Protein AF-A0AAV8ZL84-F1 (afdb_monomer_lite)

Structure (mmCIF, N/CA/C/O backbone):
data_AF-A0AAV8ZL84-F1
#
_entry.id   AF-A0AAV8ZL84-F1
#
loop_
_atom_site.group_PDB
_atom_site.id
_atom_site.type_symbol
_atom_site.label_atom_id
_atom_site.label_alt_id
_atom_site.label_comp_id
_atom_site.label_asym_id
_atom_site.label_entity_id
_atom_site.label_seq_id
_atom_site.pdbx_PDB_ins_code
_atom_site.Cartn_x
_atom_site.Cartn_y
_atom_site.Cartn_z
_atom_site.occupancy
_atom_site.B_iso_or_equiv
_atom_site.auth_seq_id
_atom_site.auth_comp_id
_atom_site.auth_asym_id
_atom_site.auth_atom_id
_atom_site.pdbx_PDB_model_num
ATOM 1 N N . MET A 1 1 ? 42.888 31.321 -21.080 1.00 44.66 1 MET A N 1
ATOM 2 C CA . MET A 1 1 ? 42.228 30.618 -19.960 1.00 44.66 1 MET A CA 1
ATOM 3 C C . MET A 1 1 ? 41.064 31.478 -19.479 1.00 44.66 1 MET A C 1
ATOM 5 O O . MET A 1 1 ? 41.302 32.356 -18.659 1.00 44.66 1 MET A O 1
ATOM 9 N N . PRO A 1 2 ? 39.849 31.347 -20.037 1.00 38.25 2 PRO A N 1
ATOM 10 C CA . PRO A 1 2 ? 38.706 32.089 -19.526 1.00 38.25 2 PRO A CA 1
ATOM 11 C C . PRO A 1 2 ? 38.056 31.339 -18.355 1.00 38.25 2 PRO A C 1
ATOM 13 O O . PRO A 1 2 ? 37.844 30.129 -18.404 1.00 38.25 2 PRO A O 1
ATOM 16 N N . LEU A 1 3 ? 37.806 32.104 -17.295 1.00 42.75 3 LEU A N 1
ATOM 17 C CA . LEU A 1 3 ? 37.164 31.726 -16.043 1.00 42.75 3 LEU A CA 1
ATOM 18 C C . LEU A 1 3 ? 35.716 31.274 -16.275 1.00 42.75 3 LEU A C 1
ATOM 20 O O . LEU A 1 3 ? 34.962 31.910 -17.010 1.00 42.75 3 LEU A O 1
ATOM 24 N N . ASN A 1 4 ? 35.354 30.164 -15.632 1.00 45.03 4 ASN A N 1
ATOM 25 C CA . ASN A 1 4 ? 34.047 29.528 -15.714 1.00 45.03 4 ASN A CA 1
ATOM 26 C C . ASN A 1 4 ? 33.044 30.286 -14.832 1.00 45.03 4 ASN A C 1
ATOM 28 O O . ASN A 1 4 ? 33.103 30.224 -13.605 1.00 45.03 4 ASN A O 1
ATOM 32 N N . VAL A 1 5 ? 32.143 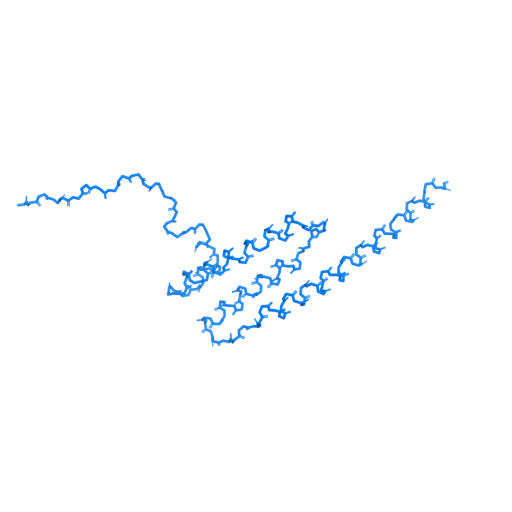31.013 -15.484 1.00 51.38 5 VAL A N 1
ATOM 33 C CA . VAL A 1 5 ? 30.956 31.634 -14.897 1.00 51.38 5 VAL A CA 1
ATOM 34 C C . VAL A 1 5 ? 29.999 30.517 -14.492 1.00 51.38 5 VAL A C 1
ATOM 36 O O . VAL A 1 5 ? 29.663 29.710 -15.349 1.00 51.38 5 VAL A O 1
ATOM 39 N N . ASN A 1 6 ? 29.592 30.452 -13.223 1.00 45.00 6 ASN A N 1
ATOM 40 C CA . ASN A 1 6 ? 28.284 29.955 -12.763 1.00 45.00 6 ASN A CA 1
ATOM 41 C C . ASN A 1 6 ? 28.183 30.163 -11.241 1.00 45.00 6 ASN A C 1
ATOM 43 O O . ASN A 1 6 ? 28.303 29.234 -10.440 1.00 45.00 6 ASN A O 1
ATOM 47 N N . GLU A 1 7 ? 27.958 31.418 -10.851 1.00 55.16 7 GLU A N 1
ATOM 48 C CA . GLU A 1 7 ? 27.145 31.715 -9.671 1.00 55.16 7 GLU A CA 1
ATOM 49 C C . GLU A 1 7 ? 25.716 31.180 -9.896 1.00 55.16 7 GLU A C 1
ATOM 51 O O . GLU A 1 7 ? 25.306 30.957 -11.031 1.00 55.16 7 GLU A O 1
ATOM 56 N N . HIS A 1 8 ? 24.954 31.023 -8.811 1.00 48.88 8 HIS A N 1
ATOM 57 C CA . HIS A 1 8 ? 23.570 30.521 -8.735 1.00 48.88 8 HIS A CA 1
ATOM 58 C C . HIS A 1 8 ? 23.392 29.009 -8.519 1.00 48.88 8 HIS A C 1
ATOM 60 O O . HIS A 1 8 ? 22.822 28.286 -9.330 1.00 48.88 8 HIS A O 1
ATOM 66 N N . ASN A 1 9 ? 23.725 28.556 -7.309 1.00 44.78 9 ASN A N 1
ATOM 67 C CA . ASN A 1 9 ? 22.726 27.833 -6.516 1.00 44.78 9 ASN A CA 1
ATOM 68 C C . ASN A 1 9 ? 22.989 28.034 -5.021 1.00 44.78 9 ASN A C 1
ATOM 70 O O . ASN A 1 9 ? 23.693 27.269 -4.364 1.00 44.78 9 ASN A O 1
ATOM 74 N N . LEU A 1 10 ? 22.417 29.124 -4.509 1.00 43.41 10 LEU A N 1
ATOM 75 C CA . LEU A 1 10 ? 22.233 29.363 -3.088 1.00 43.41 10 LEU A CA 1
ATOM 76 C C . LEU A 1 10 ? 21.391 28.232 -2.469 1.00 43.41 10 LEU A C 1
ATOM 78 O O . LEU A 1 10 ? 20.343 27.875 -2.996 1.00 43.41 10 LEU A O 1
ATOM 82 N N . PHE A 1 11 ? 21.832 27.744 -1.308 1.00 42.62 11 PHE A N 1
ATOM 83 C CA . PHE A 1 11 ? 20.981 27.251 -0.219 1.00 42.62 11 PHE A CA 1
ATOM 84 C C . PHE A 1 11 ? 19.824 26.300 -0.591 1.00 42.62 11 PHE A C 1
ATOM 86 O O . PHE A 1 11 ? 18.655 26.638 -0.433 1.00 42.62 11 PHE A O 1
ATOM 93 N N . LEU A 1 12 ? 20.132 25.049 -0.935 1.00 43.25 12 LEU A N 1
ATOM 94 C CA . LEU A 1 12 ? 19.223 23.927 -0.672 1.00 43.25 12 LEU A CA 1
ATOM 95 C C . LEU A 1 12 ? 20.020 22.823 0.019 1.00 43.25 12 LEU A C 1
ATOM 97 O O . LEU A 1 12 ? 20.756 22.076 -0.621 1.00 43.25 12 LEU A O 1
ATOM 101 N N . GLY A 1 13 ? 19.903 22.756 1.347 1.00 46.12 13 GLY A N 1
ATOM 102 C CA . GLY A 1 13 ? 20.447 21.658 2.139 1.00 46.12 13 GLY A CA 1
ATOM 103 C C . GLY A 1 13 ? 19.987 20.305 1.594 1.00 46.12 13 GLY A C 1
ATOM 104 O O . GLY A 1 13 ? 18.919 20.208 0.987 1.00 46.12 13 GLY A O 1
ATOM 105 N N . ASN A 1 14 ? 20.808 19.280 1.828 1.00 48.12 14 ASN A N 1
ATOM 106 C CA . ASN A 1 14 ? 20.662 17.888 1.388 1.00 48.12 14 ASN A CA 1
ATOM 107 C C . ASN A 1 14 ? 19.397 17.186 1.930 1.00 48.12 14 ASN A C 1
ATOM 109 O O . ASN A 1 14 ? 19.465 16.098 2.500 1.00 48.12 14 ASN A O 1
ATOM 113 N N . THR A 1 15 ? 18.214 17.757 1.722 1.00 49.62 15 THR A N 1
ATOM 114 C CA . THR A 1 15 ? 17.022 16.939 1.550 1.00 49.62 15 THR A CA 1
ATOM 115 C C . THR A 1 15 ? 17.273 16.136 0.277 1.00 49.62 15 THR A C 1
ATOM 117 O O . THR A 1 15 ? 17.637 16.712 -0.754 1.00 49.62 15 THR A O 1
ATOM 120 N N . PRO A 1 16 ? 17.234 14.798 0.341 1.00 58.44 16 PRO A N 1
ATOM 121 C CA . PRO A 1 16 ? 17.638 13.995 -0.794 1.00 58.44 16 PRO A CA 1
ATOM 122 C C . PRO A 1 16 ? 16.761 14.385 -1.987 1.00 58.44 16 PRO A C 1
ATOM 124 O O . PRO A 1 16 ? 15.535 14.438 -1.872 1.00 58.44 16 PRO A O 1
ATOM 127 N N . LYS A 1 17 ? 17.401 14.665 -3.135 1.00 59.72 17 LYS A N 1
ATOM 128 C CA . LYS A 1 17 ? 16.762 15.074 -4.408 1.00 59.72 17 LYS A CA 1
ATOM 129 C C . LYS A 1 17 ? 15.589 14.159 -4.803 1.00 59.72 17 LYS A C 1
ATOM 131 O O . LYS A 1 17 ? 14.700 14.549 -5.554 1.00 59.72 17 LYS A O 1
ATOM 136 N N . TYR A 1 18 ? 15.581 12.953 -4.242 1.00 61.84 18 TYR A N 1
ATOM 137 C CA . TYR A 1 18 ? 14.477 12.014 -4.183 1.00 61.84 18 TYR A CA 1
ATOM 138 C C . TYR A 1 18 ? 14.165 11.770 -2.695 1.00 61.84 18 TYR A C 1
ATOM 140 O O . TYR A 1 18 ? 15.041 11.276 -1.992 1.00 61.84 18 TYR A O 1
ATOM 148 N N . GLY A 1 19 ? 12.974 12.145 -2.202 1.00 68.00 19 GLY A N 1
ATOM 149 C CA . GLY A 1 19 ? 12.639 12.154 -0.762 1.00 68.00 19 GLY A CA 1
ATOM 150 C C . GLY A 1 19 ? 12.941 10.847 -0.006 1.00 68.00 19 GLY A C 1
ATOM 151 O O . GLY A 1 19 ? 13.208 9.820 -0.620 1.00 68.00 19 GLY A O 1
ATOM 152 N N . LEU A 1 20 ? 12.855 10.847 1.332 1.00 73.25 20 LEU A N 1
ATOM 153 C CA . LEU A 1 20 ? 13.269 9.720 2.202 1.00 73.25 20 LEU A CA 1
ATOM 154 C C . LEU A 1 20 ? 12.725 8.338 1.779 1.00 73.25 20 LEU A C 1
ATOM 156 O O . LEU A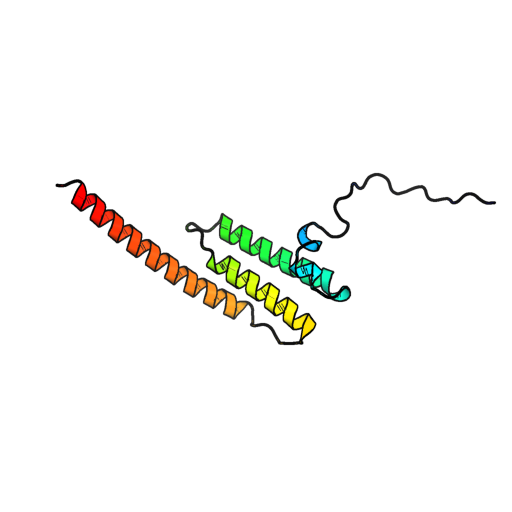 1 20 ? 13.396 7.323 1.945 1.00 73.25 20 LEU A O 1
ATOM 160 N N . LEU A 1 21 ? 11.545 8.296 1.156 1.00 76.00 21 LEU A N 1
ATOM 161 C CA . LEU A 1 21 ? 10.945 7.072 0.617 1.00 76.00 21 LEU A CA 1
ATOM 162 C C . LEU A 1 21 ? 11.788 6.409 -0.487 1.00 76.00 21 LEU A C 1
ATOM 164 O O . LEU A 1 21 ? 11.728 5.191 -0.634 1.00 76.00 21 LEU A O 1
ATOM 168 N N . PHE A 1 22 ? 12.599 7.169 -1.231 1.00 74.00 22 PHE A N 1
ATOM 169 C CA . PHE A 1 22 ? 13.422 6.692 -2.351 1.00 74.00 22 PHE A CA 1
ATOM 170 C C . PHE A 1 22 ? 14.509 5.695 -1.941 1.00 74.00 22 PHE A C 1
ATOM 172 O O . PHE A 1 22 ? 14.939 4.887 -2.759 1.00 74.00 22 PHE A O 1
ATOM 179 N N . HIS A 1 23 ? 14.920 5.731 -0.673 1.00 73.50 23 HIS A N 1
ATOM 180 C CA . HIS A 1 23 ? 15.930 4.832 -0.114 1.00 73.50 23 HIS A CA 1
ATOM 181 C C . HIS A 1 23 ? 15.304 3.567 0.492 1.00 73.50 23 HIS A C 1
ATOM 183 O O . HIS A 1 23 ? 16.012 2.716 1.023 1.00 73.50 23 HIS A O 1
ATOM 189 N N . SER A 1 24 ? 13.977 3.421 0.426 1.00 81.12 24 SER A N 1
ATOM 190 C CA . SER A 1 24 ? 13.313 2.208 0.896 1.00 81.12 24 SER A CA 1
ATOM 191 C C . SER A 1 24 ? 13.684 0.998 0.036 1.00 81.12 24 SER A C 1
ATOM 193 O O . SER A 1 24 ? 13.913 1.095 -1.175 1.00 81.12 24 SER A O 1
ATOM 195 N N . THR A 1 25 ? 13.695 -0.176 0.665 1.00 82.31 25 THR A N 1
ATOM 196 C CA . THR A 1 25 ? 14.035 -1.456 0.025 1.00 82.31 25 THR A CA 1
ATOM 197 C C . THR A 1 25 ? 13.152 -1.763 -1.188 1.00 82.31 25 THR A C 1
ATOM 199 O O . THR A 1 25 ? 13.644 -2.300 -2.179 1.00 82.31 25 THR A O 1
ATOM 202 N N . PHE A 1 26 ? 11.879 -1.356 -1.165 1.00 80.38 26 PHE A N 1
ATOM 203 C CA . PHE A 1 26 ? 10.950 -1.510 -2.290 1.00 80.38 26 PHE A CA 1
ATOM 204 C C . PHE A 1 26 ? 11.377 -0.727 -3.538 1.00 80.38 26 PHE A C 1
ATOM 206 O O . PHE A 1 26 ? 11.203 -1.199 -4.658 1.00 80.38 26 PHE A O 1
ATOM 213 N N . ILE A 1 27 ? 11.960 0.460 -3.361 1.00 80.38 27 ILE A N 1
ATOM 214 C CA . ILE A 1 27 ? 12.366 1.335 -4.471 1.00 80.38 27 ILE A CA 1
ATOM 215 C C . ILE A 1 27 ? 13.780 1.003 -4.939 1.00 80.38 27 ILE A C 1
ATOM 217 O O . ILE A 1 27 ? 14.07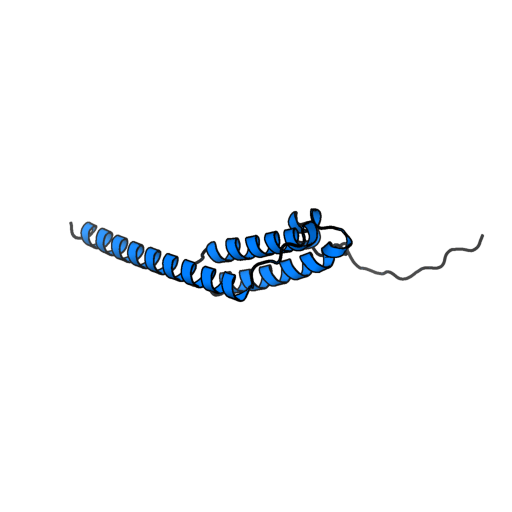3 1.111 -6.130 1.00 80.38 27 ILE A O 1
ATOM 221 N N . GLY A 1 28 ? 14.636 0.538 -4.027 1.00 79.94 28 GLY A N 1
ATOM 222 C CA . GLY A 1 28 ? 15.960 0.015 -4.361 1.00 79.94 28 GLY A CA 1
ATOM 223 C C . GLY A 1 28 ? 15.902 -1.152 -5.350 1.00 79.94 28 GLY A C 1
ATOM 224 O O . GLY A 1 28 ? 16.711 -1.188 -6.274 1.00 79.94 28 GLY A O 1
ATOM 225 N N . ARG A 1 29 ? 14.910 -2.043 -5.197 1.00 80.38 29 ARG A N 1
ATOM 226 C CA . ARG A 1 29 ? 14.666 -3.200 -6.080 1.00 80.38 29 ARG A CA 1
ATOM 227 C C . ARG A 1 29 ? 14.068 -2.822 -7.440 1.00 80.38 29 ARG A C 1
ATOM 229 O O . ARG A 1 29 ? 14.308 -3.510 -8.422 1.00 80.38 29 ARG A O 1
ATOM 236 N N . ALA A 1 30 ? 13.324 -1.719 -7.521 1.00 79.62 30 ALA A N 1
ATOM 237 C CA . ALA A 1 30 ? 12.684 -1.292 -8.761 1.00 79.62 30 ALA A CA 1
ATOM 238 C C . ALA A 1 30 ? 13.698 -0.792 -9.808 1.00 79.62 30 ALA A C 1
ATOM 240 O O . ALA A 1 30 ? 14.642 -0.059 -9.494 1.00 79.62 30 ALA A O 1
ATOM 241 N N . GLY A 1 31 ? 13.448 -1.092 -11.087 1.00 79.94 31 GLY A N 1
ATOM 242 C CA . GLY A 1 31 ? 14.246 -0.567 -12.200 1.00 79.94 31 GLY A CA 1
ATOM 243 C C . GLY A 1 31 ? 14.279 0.969 -12.231 1.00 79.94 31 GLY A C 1
ATOM 244 O O . GLY A 1 31 ? 13.285 1.628 -11.922 1.00 79.94 31 GLY A O 1
ATOM 245 N N . THR A 1 32 ? 15.411 1.558 -12.635 1.00 78.19 32 THR A N 1
ATOM 246 C CA . THR A 1 32 ? 15.686 3.015 -12.577 1.00 78.19 32 THR A CA 1
ATOM 247 C C . THR A 1 32 ? 14.594 3.884 -13.208 1.00 78.19 32 THR A C 1
ATOM 249 O O . THR A 1 32 ? 14.239 4.918 -12.645 1.00 78.19 32 THR A O 1
ATOM 252 N N . LYS A 1 33 ? 13.992 3.430 -14.314 1.00 80.88 33 LYS A N 1
ATOM 253 C CA . LYS A 1 33 ? 12.879 4.108 -15.005 1.00 80.88 33 LYS A CA 1
ATOM 254 C C . LYS A 1 33 ? 11.569 4.116 -14.198 1.00 80.88 33 LYS A C 1
ATOM 256 O O . LYS A 1 33 ? 10.780 5.051 -14.305 1.00 80.88 33 LYS A O 1
ATOM 261 N N . ASN A 1 34 ? 11.343 3.104 -13.360 1.00 82.25 34 ASN A N 1
ATOM 262 C CA . ASN A 1 34 ? 10.101 2.916 -12.602 1.00 82.25 34 ASN A CA 1
ATOM 263 C C . ASN A 1 34 ? 10.188 3.431 -11.153 1.00 82.25 34 ASN A C 1
ATOM 265 O O . ASN A 1 34 ? 9.147 3.590 -10.510 1.00 82.25 34 ASN A O 1
ATOM 269 N N . LYS A 1 35 ? 11.389 3.779 -10.658 1.00 82.44 35 LYS A N 1
ATOM 270 C CA . LYS A 1 35 ? 11.623 4.268 -9.282 1.00 82.44 35 LYS A CA 1
ATOM 271 C C . LYS A 1 35 ? 10.748 5.465 -8.896 1.00 82.44 35 LYS A C 1
ATOM 273 O O . LYS A 1 35 ? 10.177 5.494 -7.809 1.00 82.44 35 LYS A O 1
ATOM 278 N N . GLY A 1 36 ? 10.573 6.434 -9.796 1.00 82.38 36 GLY A N 1
ATOM 279 C CA . GLY A 1 36 ? 9.708 7.593 -9.537 1.00 82.38 36 GLY A CA 1
ATOM 280 C C . GLY A 1 36 ? 8.222 7.227 -9.431 1.00 82.38 36 GLY A C 1
ATOM 281 O O . GLY A 1 36 ? 7.503 7.749 -8.577 1.00 82.38 36 GLY A O 1
ATOM 282 N N . ARG A 1 37 ? 7.760 6.282 -10.262 1.00 84.75 37 ARG A N 1
ATOM 283 C CA . ARG A 1 37 ? 6.357 5.837 -10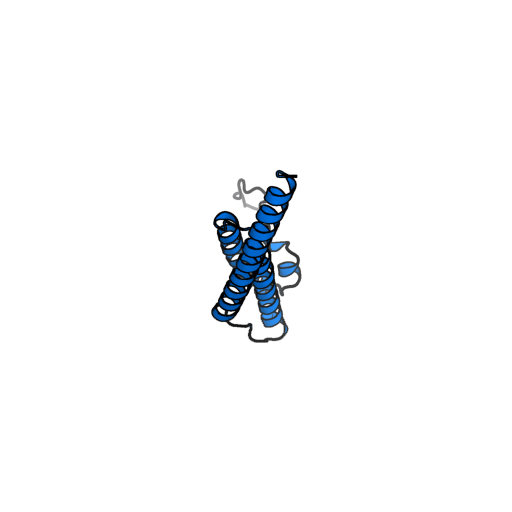.287 1.00 84.75 37 ARG A CA 1
ATOM 284 C C . ARG A 1 37 ? 6.011 5.039 -9.034 1.00 84.75 37 ARG A C 1
ATOM 286 O O . ARG A 1 37 ? 4.968 5.287 -8.433 1.00 84.75 37 ARG A O 1
ATOM 293 N N . ILE A 1 38 ? 6.891 4.122 -8.628 1.00 86.25 38 ILE A N 1
ATOM 294 C CA . ILE A 1 38 ? 6.688 3.320 -7.418 1.00 86.25 38 ILE A CA 1
ATOM 295 C C . ILE A 1 38 ? 6.807 4.179 -6.150 1.00 86.25 38 ILE A C 1
ATOM 297 O O . ILE A 1 38 ? 6.016 3.996 -5.231 1.00 86.25 38 ILE A O 1
ATOM 301 N N . SER A 1 39 ? 7.691 5.188 -6.133 1.00 86.88 39 SER A N 1
ATOM 302 C CA . SER A 1 39 ? 7.811 6.143 -5.019 1.00 86.88 39 SER A CA 1
ATOM 303 C C . SER A 1 39 ? 6.507 6.888 -4.753 1.00 86.88 39 SER A C 1
ATOM 305 O O . SER A 1 39 ? 6.001 6.903 -3.631 1.00 86.88 39 SER A O 1
ATOM 307 N N . ARG A 1 40 ? 5.897 7.433 -5.812 1.00 87.44 40 ARG A N 1
ATOM 308 C CA . ARG A 1 40 ? 4.597 8.104 -5.714 1.00 87.44 40 ARG A CA 1
ATOM 309 C C . ARG A 1 40 ? 3.491 7.146 -5.263 1.00 87.44 40 ARG A C 1
ATOM 311 O O . ARG A 1 40 ? 2.649 7.521 -4.454 1.00 87.44 40 ARG A O 1
ATOM 318 N N . TYR A 1 41 ? 3.501 5.910 -5.763 1.00 88.31 41 TYR A N 1
ATOM 319 C CA . TYR A 1 41 ? 2.524 4.893 -5.368 1.00 88.31 41 TYR A CA 1
ATOM 320 C C . TYR A 1 41 ? 2.629 4.544 -3.877 1.00 88.31 41 TYR A C 1
ATOM 322 O O . TYR A 1 41 ? 1.617 4.537 -3.178 1.00 88.31 41 TYR A O 1
ATOM 330 N N . LEU A 1 42 ? 3.850 4.334 -3.379 1.00 88.56 42 LEU A N 1
ATOM 331 C CA . LEU A 1 42 ? 4.117 4.062 -1.970 1.00 88.56 42 LEU A CA 1
ATOM 332 C C . LEU A 1 42 ? 3.672 5.227 -1.076 1.00 88.56 42 LEU A C 1
ATOM 334 O O . LEU A 1 42 ? 2.995 4.997 -0.079 1.00 88.56 42 LEU A O 1
ATOM 338 N N . ALA A 1 43 ? 3.987 6.470 -1.454 1.00 89.50 43 ALA A N 1
ATOM 339 C CA . ALA A 1 43 ? 3.567 7.656 -0.707 1.00 89.50 43 ALA A CA 1
ATOM 340 C C . ALA A 1 43 ? 2.036 7.746 -0.574 1.00 89.50 43 ALA A C 1
ATOM 342 O O . ALA A 1 43 ? 1.521 7.995 0.515 1.00 89.50 43 ALA A O 1
ATOM 343 N N . ASN A 1 44 ? 1.301 7.465 -1.655 1.00 90.00 44 ASN A N 1
ATOM 344 C CA . ASN A 1 44 ? -0.163 7.459 -1.637 1.00 90.00 44 ASN A CA 1
ATOM 345 C C . ASN A 1 44 ? -0.724 6.379 -0.699 1.00 90.00 44 ASN A C 1
ATOM 347 O O . ASN A 1 44 ? -1.658 6.643 0.056 1.00 90.00 44 ASN A O 1
ATOM 351 N N . LYS A 1 45 ? -0.149 5.169 -0.723 1.00 90.38 45 LYS A N 1
ATOM 352 C CA . LYS A 1 45 ? -0.565 4.071 0.165 1.00 90.38 45 LYS A CA 1
ATOM 353 C C . LYS A 1 45 ? -0.242 4.370 1.625 1.00 90.38 45 LYS A C 1
ATOM 355 O O . LYS A 1 45 ? -1.083 4.130 2.484 1.00 90.38 45 LYS A O 1
ATOM 360 N N . CYS A 1 46 ? 0.916 4.973 1.881 1.00 88.88 46 CYS A N 1
ATOM 361 C CA . CYS A 1 46 ? 1.316 5.425 3.208 1.00 88.88 46 CYS A CA 1
ATOM 362 C C . CYS A 1 46 ? 0.364 6.510 3.741 1.00 88.88 46 CYS A C 1
ATOM 364 O O . CYS A 1 46 ? -0.116 6.398 4.860 1.00 88.88 46 CYS A O 1
ATOM 366 N N . SER A 1 47 ? -0.018 7.494 2.916 1.00 90.81 47 SER A N 1
ATOM 367 C CA . SER A 1 47 ? -0.968 8.544 3.317 1.00 90.81 47 SER A CA 1
ATOM 368 C C . SER A 1 47 ? -2.342 7.986 3.710 1.00 90.81 47 SER A C 1
ATOM 370 O O . SER A 1 47 ? -2.924 8.429 4.699 1.00 90.81 47 SER A O 1
ATOM 372 N N . ILE A 1 48 ? -2.851 6.995 2.970 1.00 88.19 48 ILE A N 1
ATOM 373 C CA . ILE A 1 48 ? -4.112 6.319 3.308 1.00 88.19 48 ILE A CA 1
ATOM 374 C C . ILE A 1 48 ? -3.957 5.518 4.606 1.00 88.19 48 ILE A C 1
ATOM 376 O O . ILE A 1 48 ? -4.804 5.643 5.487 1.00 88.19 48 ILE A O 1
ATOM 380 N N . ALA A 1 49 ? -2.870 4.754 4.749 1.00 88.06 49 ALA A N 1
ATOM 381 C CA . ALA A 1 49 ? -2.590 3.984 5.958 1.00 88.06 49 ALA A CA 1
ATOM 382 C C . ALA A 1 49 ? -2.536 4.880 7.204 1.00 88.06 49 ALA A C 1
ATOM 384 O O . ALA A 1 49 ? -3.207 4.585 8.186 1.00 88.06 49 ALA A O 1
ATOM 385 N N . SER A 1 50 ? -1.826 6.013 7.142 1.00 89.56 50 SER A N 1
ATOM 386 C CA . SER A 1 50 ? -1.732 6.962 8.260 1.00 89.56 50 SER A CA 1
ATOM 387 C C . SER A 1 50 ? -3.086 7.553 8.654 1.00 89.56 50 SER A C 1
ATOM 389 O O . SER A 1 50 ? -3.335 7.778 9.833 1.00 89.56 50 SER A O 1
ATOM 391 N N . ARG A 1 51 ? -3.983 7.800 7.689 1.00 89.12 51 ARG A N 1
ATOM 392 C CA . ARG A 1 51 ? -5.345 8.267 7.993 1.00 89.12 51 ARG A CA 1
ATOM 393 C C . ARG A 1 51 ? -6.170 7.179 8.670 1.00 89.12 51 ARG A C 1
ATOM 395 O O . ARG A 1 51 ? -6.842 7.472 9.649 1.00 89.12 51 ARG A O 1
ATOM 402 N N . ILE A 1 52 ? -6.113 5.947 8.166 1.00 86.12 52 ILE A N 1
ATOM 403 C CA . ILE A 1 52 ? -6.827 4.815 8.771 1.00 86.12 52 ILE A CA 1
ATOM 404 C C . ILE A 1 52 ? -6.342 4.600 10.206 1.00 86.12 52 ILE A C 1
ATOM 406 O O . ILE A 1 52 ? -7.164 4.466 11.103 1.00 86.12 52 ILE A O 1
ATOM 410 N N . ASP A 1 53 ? -5.031 4.636 10.433 1.00 84.81 53 ASP A N 1
ATOM 411 C CA . ASP A 1 53 ? -4.446 4.446 11.762 1.00 84.81 53 ASP A CA 1
ATOM 412 C C . ASP A 1 53 ? -4.846 5.566 12.738 1.00 84.81 53 ASP A C 1
ATOM 414 O O . ASP A 1 53 ? -5.180 5.306 13.888 1.00 84.81 53 ASP A O 1
ATOM 418 N N . CYS A 1 54 ? -4.911 6.814 12.260 1.00 86.56 54 CYS A N 1
ATOM 419 C CA . CYS A 1 54 ? -5.306 7.963 13.077 1.00 86.56 54 CYS A CA 1
ATOM 420 C C . CYS A 1 54 ? -6.808 7.989 13.421 1.00 86.56 54 CYS A C 1
ATOM 422 O O . CYS A 1 54 ? -7.170 8.397 14.522 1.00 86.56 54 CYS A O 1
ATOM 424 N N . PHE A 1 55 ? -7.683 7.566 12.500 1.00 83.31 55 PHE A N 1
ATOM 425 C CA . PHE A 1 55 ? -9.141 7.603 12.690 1.00 83.31 55 PHE A CA 1
ATOM 426 C C . PHE A 1 55 ? -9.753 6.276 13.172 1.00 83.31 55 PHE A C 1
ATOM 428 O O . PHE A 1 55 ? -10.953 6.231 13.443 1.00 83.31 55 PHE A O 1
ATOM 435 N N . SER A 1 56 ? -8.980 5.192 13.280 1.00 80.56 56 SER A N 1
ATOM 436 C CA . SER A 1 56 ? -9.501 3.902 13.740 1.00 80.56 56 SER A CA 1
ATOM 437 C C . SER A 1 56 ? -9.564 3.827 15.268 1.00 80.56 56 SER A C 1
ATOM 439 O O . SER A 1 56 ? -8.561 3.986 15.957 1.00 80.56 56 SER A O 1
ATOM 441 N N . GLU A 1 57 ? -10.736 3.496 15.818 1.00 76.12 57 GLU A N 1
ATOM 442 C CA . GLU A 1 57 ? -10.912 3.261 17.262 1.00 76.12 57 GLU A CA 1
ATOM 443 C C . GLU A 1 57 ? -10.172 2.006 17.757 1.00 76.12 57 GLU A C 1
ATOM 445 O O . GLU A 1 57 ? -9.823 1.888 18.935 1.00 76.12 57 GLU A O 1
ATOM 450 N N . THR A 1 58 ? -9.962 1.035 16.866 1.00 77.31 58 THR A N 1
ATOM 451 C CA . THR A 1 58 ? -9.216 -0.192 17.148 1.00 77.31 58 THR A CA 1
ATOM 452 C C . THR A 1 58 ? -8.039 -0.297 16.186 1.00 77.31 58 THR A C 1
ATOM 454 O O . THR A 1 58 ? -8.270 -0.502 14.989 1.00 77.31 58 THR A O 1
ATOM 457 N N . PRO A 1 59 ? -6.787 -0.195 16.664 1.00 75.06 59 PRO A N 1
ATOM 458 C CA . PRO A 1 59 ? -5.637 -0.392 15.794 1.00 75.06 59 PRO A CA 1
ATOM 459 C C . PRO A 1 59 ? -5.657 -1.828 15.256 1.00 75.06 59 PRO A C 1
ATOM 461 O O . PRO A 1 59 ? -5.818 -2.779 16.025 1.00 75.06 59 PRO A O 1
ATOM 464 N N . SER A 1 60 ? -5.529 -1.985 13.937 1.00 77.69 60 SER A N 1
ATOM 465 C CA . SER A 1 60 ? -5.417 -3.294 13.284 1.00 77.69 60 SER A CA 1
ATOM 466 C C . SER A 1 60 ? -4.261 -3.310 12.296 1.00 77.69 60 SER A C 1
ATOM 468 O O . SER A 1 60 ? -3.986 -2.327 11.611 1.00 77.69 60 SER A O 1
ATOM 470 N N . GLN A 1 61 ? -3.599 -4.459 12.207 1.00 83.12 61 GLN A N 1
ATOM 471 C CA . GLN A 1 61 ? -2.466 -4.668 11.308 1.00 83.12 61 GLN A CA 1
ATOM 472 C C . GLN A 1 61 ? -2.903 -5.059 9.882 1.00 83.12 61 GLN A C 1
ATOM 474 O O . GLN A 1 61 ? -2.142 -4.886 8.930 1.00 83.12 61 GLN A O 1
ATOM 479 N N . ILE A 1 62 ? -4.153 -5.513 9.726 1.00 83.75 62 ILE A N 1
ATOM 480 C CA . ILE A 1 62 ? -4.722 -6.071 8.488 1.00 83.75 62 ILE A CA 1
ATOM 481 C C . ILE A 1 62 ? -4.577 -5.095 7.314 1.00 83.75 62 ILE A C 1
ATOM 483 O O . ILE A 1 62 ? -4.077 -5.456 6.247 1.00 83.75 62 ILE A O 1
ATOM 487 N N . PHE A 1 63 ? -4.950 -3.826 7.515 1.00 84.00 63 PHE A N 1
ATOM 488 C CA . PHE A 1 63 ? -4.843 -2.814 6.463 1.00 84.00 63 PHE A CA 1
ATOM 489 C C . PHE A 1 63 ? -3.392 -2.589 6.022 1.00 84.00 63 PHE A C 1
ATOM 491 O O . PHE A 1 63 ? -3.128 -2.448 4.829 1.00 84.00 63 PHE A O 1
ATOM 498 N N . GLY A 1 64 ? -2.441 -2.595 6.960 1.00 84.75 64 GLY A N 1
ATOM 499 C CA . GLY A 1 64 ? -1.020 -2.427 6.656 1.00 84.75 64 GLY A CA 1
ATOM 500 C C . GLY A 1 64 ? -0.469 -3.566 5.798 1.00 84.75 64 GLY A C 1
ATOM 501 O O . GLY A 1 64 ? 0.233 -3.316 4.817 1.00 84.75 64 GLY A O 1
ATOM 502 N N . GLU A 1 65 ? -0.837 -4.807 6.116 1.00 87.56 65 GLU A N 1
ATOM 503 C CA . GLU A 1 65 ? -0.411 -5.996 5.369 1.00 87.56 65 GLU A CA 1
ATOM 504 C C . GLU A 1 65 ? -0.974 -6.012 3.947 1.00 87.56 65 GLU A C 1
ATOM 506 O O . GLU A 1 65 ? -0.223 -6.184 2.985 1.00 87.56 65 GLU A O 1
ATOM 511 N N . LYS A 1 66 ? -2.270 -5.729 3.785 1.00 87.12 66 LYS A N 1
ATOM 512 C CA . LYS A 1 66 ? -2.911 -5.671 2.462 1.00 87.12 66 LYS A CA 1
ATOM 513 C C . LYS A 1 66 ? -2.335 -4.544 1.599 1.00 87.12 66 LYS A C 1
ATOM 515 O O . LYS A 1 66 ? -2.066 -4.746 0.414 1.00 87.12 66 LYS A O 1
ATOM 520 N N . LEU A 1 67 ? -2.091 -3.363 2.176 1.00 87.56 67 LEU A N 1
ATOM 521 C CA . LEU A 1 67 ? -1.481 -2.238 1.456 1.00 87.56 67 LEU A CA 1
ATOM 522 C C . LEU A 1 67 ? -0.026 -2.528 1.068 1.00 87.56 67 LEU A C 1
ATOM 524 O O . LEU A 1 67 ? 0.394 -2.154 -0.028 1.00 87.56 67 LEU A O 1
ATOM 528 N N . ARG A 1 68 ? 0.729 -3.226 1.924 1.00 88.12 68 ARG A N 1
ATOM 529 C CA . ARG A 1 68 ? 2.082 -3.694 1.602 1.00 88.12 68 ARG A CA 1
ATOM 530 C C . ARG A 1 68 ? 2.063 -4.688 0.442 1.00 88.12 68 ARG A C 1
ATOM 532 O O . ARG A 1 68 ? 2.816 -4.499 -0.512 1.00 88.12 68 ARG A O 1
ATOM 539 N N . GLN A 1 69 ? 1.169 -5.676 0.482 1.00 88.75 69 GLN A N 1
ATOM 540 C CA . GLN A 1 69 ? 1.021 -6.670 -0.581 1.00 88.75 69 GLN A CA 1
ATOM 541 C C . GLN A 1 69 ? 0.737 -6.005 -1.934 1.00 88.75 69 GLN A C 1
ATOM 543 O O . GLN A 1 69 ? 1.370 -6.329 -2.930 1.00 88.75 69 GLN A O 1
ATOM 548 N N . GLN A 1 70 ? -0.123 -4.983 -1.968 1.00 87.62 70 GLN A N 1
ATOM 549 C CA . GLN A 1 70 ? -0.388 -4.225 -3.195 1.00 87.62 70 GLN A CA 1
ATOM 550 C C . GLN A 1 70 ? 0.837 -3.489 -3.753 1.00 87.62 70 GLN A C 1
ATOM 552 O O . GLN A 1 70 ? 0.928 -3.283 -4.965 1.00 87.62 70 GLN A O 1
ATOM 557 N N . VAL A 1 71 ? 1.742 -3.008 -2.895 1.00 87.88 71 VAL A N 1
ATOM 558 C CA . VAL A 1 71 ? 2.999 -2.387 -3.343 1.00 87.88 71 VAL A CA 1
ATOM 559 C C . VAL A 1 71 ? 3.924 -3.449 -3.929 1.00 87.88 71 VAL A C 1
ATOM 561 O O . VAL A 1 71 ? 4.534 -3.201 -4.968 1.00 87.88 71 VAL A O 1
ATOM 564 N N . GLU A 1 72 ? 3.982 -4.631 -3.319 1.00 86.81 72 GLU A N 1
ATOM 565 C CA . GLU A 1 72 ? 4.758 -5.768 -3.822 1.00 86.81 72 GLU A CA 1
ATOM 566 C C . GLU A 1 72 ? 4.215 -6.296 -5.154 1.00 86.81 72 GLU A C 1
ATOM 568 O O . GLU A 1 72 ? 4.980 -6.457 -6.100 1.00 86.81 72 GLU A O 1
ATOM 573 N N . ASP A 1 73 ? 2.902 -6.471 -5.287 1.00 87.81 73 ASP A N 1
ATOM 574 C CA . ASP A 1 73 ? 2.276 -6.901 -6.541 1.00 87.81 73 ASP A CA 1
ATOM 575 C C . ASP A 1 73 ? 2.491 -5.860 -7.647 1.00 87.81 73 ASP A C 1
ATOM 577 O O . ASP A 1 73 ? 2.729 -6.196 -8.807 1.00 87.81 73 ASP A O 1
ATOM 581 N N . ARG A 1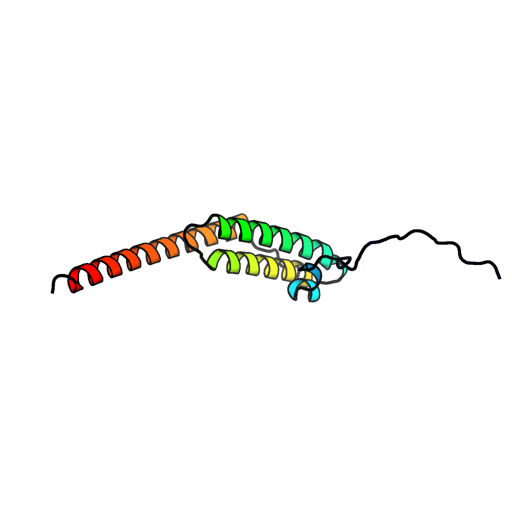 74 ? 2.482 -4.567 -7.294 1.00 85.56 74 ARG A N 1
ATOM 582 C CA . ARG A 1 74 ? 2.788 -3.499 -8.250 1.00 85.56 74 ARG A CA 1
ATOM 583 C C . ARG A 1 74 ? 4.260 -3.474 -8.652 1.00 85.56 74 ARG A C 1
ATOM 585 O O . ARG A 1 74 ? 4.557 -3.074 -9.776 1.00 85.56 74 ARG A O 1
ATOM 592 N N . LEU A 1 75 ? 5.164 -3.864 -7.755 1.00 83.94 75 LEU A N 1
ATOM 593 C CA . LEU A 1 75 ? 6.577 -4.042 -8.073 1.00 83.94 75 LEU A CA 1
ATOM 594 C C . LEU A 1 75 ? 6.754 -5.220 -9.041 1.00 83.94 75 LEU A C 1
ATOM 596 O O . LEU A 1 75 ? 7.366 -5.030 -10.088 1.00 83.94 75 LEU A O 1
ATOM 600 N N . LYS A 1 76 ? 6.119 -6.366 -8.755 1.00 85.62 76 LYS A N 1
ATOM 601 C CA . LYS A 1 76 ? 6.111 -7.550 -9.631 1.00 85.62 76 LYS A CA 1
ATOM 602 C C . LYS A 1 76 ? 5.556 -7.239 -11.017 1.00 85.62 76 LYS A C 1
ATOM 604 O O . LYS A 1 76 ? 6.178 -7.605 -11.999 1.00 85.62 76 LYS A O 1
ATOM 609 N N . PHE A 1 77 ? 4.479 -6.461 -11.131 1.00 86.25 77 PHE A N 1
ATOM 610 C CA . PHE A 1 77 ? 3.962 -6.013 -12.433 1.00 86.25 77 PHE A CA 1
ATOM 611 C C . PHE A 1 77 ? 5.024 -5.310 -13.295 1.00 86.25 77 PHE A C 1
ATOM 613 O O . PHE A 1 77 ? 5.036 -5.460 -14.513 1.00 86.25 77 PHE A O 1
ATOM 620 N N . TYR A 1 78 ? 5.926 -4.536 -12.686 1.00 80.62 78 TYR A N 1
ATOM 621 C CA . TYR A 1 78 ? 7.003 -3.880 -13.428 1.00 80.62 78 TYR A CA 1
ATOM 622 C C . TYR A 1 78 ? 8.167 -4.820 -13.785 1.00 80.62 78 TYR A C 1
ATOM 624 O O . TYR A 1 78 ? 8.982 -4.436 -14.622 1.00 80.62 78 TYR A O 1
ATOM 632 N N . GLU A 1 79 ? 8.254 -5.999 -13.164 1.00 79.69 79 GLU A N 1
ATOM 633 C CA . GLU A 1 79 ? 9.275 -7.026 -13.412 1.00 79.69 79 GLU A CA 1
ATOM 634 C C . GLU A 1 79 ? 8.774 -8.123 -14.368 1.00 79.69 79 GLU A C 1
ATOM 636 O O . GLU A 1 79 ? 9.446 -8.418 -15.352 1.00 79.69 79 GLU A O 1
ATOM 641 N N . THR A 1 80 ? 7.597 -8.702 -14.109 1.00 79.50 80 THR A N 1
ATOM 642 C CA . THR A 1 80 ? 7.023 -9.854 -14.832 1.00 79.50 80 THR A CA 1
ATOM 643 C C . THR A 1 80 ? 5.845 -9.496 -15.736 1.00 79.50 80 THR A C 1
ATOM 645 O O . THR A 1 80 ? 5.502 -10.271 -16.624 1.00 79.50 80 THR A O 1
ATOM 648 N N . GLY A 1 81 ? 5.224 -8.326 -15.549 1.00 77.19 81 GLY A N 1
ATOM 649 C CA . GLY A 1 81 ? 4.023 -7.920 -16.289 1.00 77.19 81 GLY A CA 1
ATOM 650 C C . GLY A 1 81 ? 2.702 -8.455 -15.721 1.00 77.19 81 GLY A C 1
ATOM 651 O O . GLY A 1 81 ? 1.651 -8.177 -16.298 1.00 77.19 81 GLY A O 1
ATOM 652 N N . ASP A 1 82 ? 2.723 -9.169 -14.590 1.00 75.81 82 ASP A N 1
ATOM 653 C CA . ASP A 1 82 ? 1.515 -9.739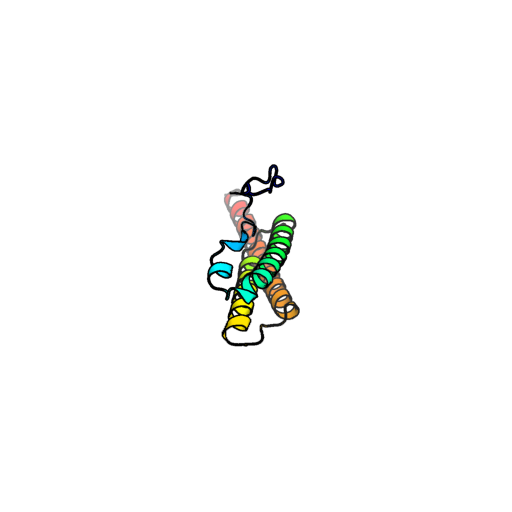 -13.981 1.00 75.81 82 ASP A CA 1
ATOM 654 C C . ASP A 1 82 ? 0.551 -8.657 -13.494 1.00 75.81 82 ASP A C 1
ATOM 656 O O . ASP A 1 82 ? 0.888 -7.831 -12.641 1.00 75.81 82 ASP A O 1
ATOM 660 N N . VAL A 1 83 ? -0.668 -8.657 -14.041 1.00 76.12 83 VAL A N 1
ATOM 661 C CA . VAL A 1 83 ? -1.678 -7.638 -13.741 1.00 76.12 83 VAL A CA 1
ATOM 662 C C . VAL A 1 83 ? -2.070 -7.727 -12.261 1.00 76.12 83 VAL A C 1
ATOM 664 O O . VAL A 1 83 ? -2.614 -8.746 -11.830 1.00 76.12 83 VAL A O 1
ATOM 667 N N . PRO A 1 84 ? -1.834 -6.669 -11.465 1.00 81.06 84 PRO A N 1
ATOM 668 C CA . PRO A 1 84 ? -2.158 -6.695 -10.050 1.00 81.06 84 PRO A CA 1
ATOM 669 C C . PRO A 1 84 ? -3.678 -6.684 -9.846 1.00 81.06 84 PRO A C 1
ATOM 671 O O . PRO A 1 84 ? -4.428 -6.123 -10.652 1.00 81.06 84 PRO A O 1
ATOM 674 N N . LYS A 1 85 ? -4.130 -7.251 -8.722 1.00 76.25 85 LYS A N 1
ATOM 675 C CA . LYS A 1 85 ? -5.543 -7.231 -8.319 1.00 76.25 85 LYS A CA 1
ATOM 676 C C . LYS A 1 85 ? -6.083 -5.800 -8.234 1.00 76.25 85 LYS A C 1
ATOM 678 O O . LYS A 1 85 ? -5.370 -4.858 -7.867 1.00 76.25 85 LYS A O 1
ATOM 683 N N . LYS A 1 86 ? -7.371 -5.622 -8.546 1.00 80.38 86 LYS A N 1
ATOM 684 C CA . LYS A 1 86 ? -8.015 -4.305 -8.476 1.00 80.38 86 LYS A CA 1
ATOM 685 C C . LYS A 1 86 ? -8.057 -3.832 -7.025 1.00 80.38 86 LYS A C 1
ATOM 687 O O . LYS A 1 86 ? -8.437 -4.568 -6.121 1.00 80.38 86 LYS A O 1
ATOM 692 N N . ASN A 1 87 ? -7.740 -2.555 -6.804 1.00 76.00 87 ASN A N 1
ATOM 693 C CA . ASN A 1 87 ? -7.730 -1.963 -5.463 1.00 76.00 87 ASN A CA 1
ATOM 694 C C . ASN A 1 87 ? -9.074 -2.114 -4.725 1.00 76.00 87 ASN A C 1
ATOM 696 O O . ASN A 1 87 ? -9.089 -2.229 -3.508 1.00 76.00 87 ASN A O 1
ATOM 700 N N . ILE A 1 88 ? -10.189 -2.111 -5.460 1.00 78.94 88 ILE A N 1
ATOM 701 C CA . ILE A 1 88 ? -11.545 -2.225 -4.905 1.00 78.94 88 ILE A CA 1
ATOM 702 C C . ILE A 1 88 ? -11.742 -3.578 -4.212 1.00 78.94 88 ILE A C 1
ATOM 704 O O . ILE A 1 88 ? -12.316 -3.627 -3.133 1.00 78.94 88 ILE A O 1
ATOM 708 N N . GLU A 1 89 ? -11.251 -4.659 -4.814 1.00 81.62 89 GLU A N 1
ATOM 709 C CA . GLU A 1 89 ? -11.393 -6.019 -4.282 1.00 81.62 89 GLU A CA 1
ATOM 710 C C . GLU A 1 89 ? -10.559 -6.179 -3.010 1.00 81.62 89 GLU A C 1
ATOM 712 O O . GLU A 1 89 ? -11.083 -6.559 -1.971 1.00 81.62 89 GLU A O 1
ATOM 717 N N . VAL A 1 90 ? -9.298 -5.745 -3.051 1.00 80.62 90 VAL A N 1
ATOM 718 C CA . VAL A 1 90 ? -8.395 -5.823 -1.894 1.00 80.62 90 VAL A CA 1
ATOM 719 C C . VAL A 1 90 ? -8.894 -4.989 -0.708 1.00 80.62 90 VAL A C 1
ATOM 721 O O . VAL A 1 90 ? -8.738 -5.400 0.436 1.00 80.62 90 VAL A O 1
ATOM 724 N N . MET A 1 91 ? -9.499 -3.820 -0.954 1.00 79.75 91 MET A N 1
ATOM 725 C CA . MET A 1 91 ? -10.054 -3.002 0.131 1.00 79.75 91 MET A CA 1
ATOM 726 C C . MET A 1 91 ? -11.356 -3.583 0.696 1.00 79.75 91 MET A C 1
ATOM 728 O O . MET A 1 91 ? -11.595 -3.426 1.889 1.00 79.75 91 MET A O 1
ATOM 732 N N . LYS A 1 92 ? -12.177 -4.260 -0.121 1.00 83.25 92 LYS A N 1
ATOM 733 C CA . LYS A 1 92 ? -13.358 -4.992 0.366 1.00 83.25 92 LYS A CA 1
ATOM 734 C C . LYS A 1 92 ? -12.949 -6.160 1.259 1.00 83.25 92 LYS A C 1
ATOM 736 O O . LYS A 1 92 ? -13.419 -6.231 2.386 1.00 83.25 92 LYS A O 1
ATOM 741 N N . GLU A 1 93 ? -11.997 -6.978 0.808 1.00 83.81 93 GLU A N 1
ATOM 742 C CA . GLU A 1 93 ? -11.426 -8.064 1.617 1.00 83.81 93 GLU A CA 1
ATOM 743 C C . GLU A 1 93 ? -10.846 -7.533 2.939 1.00 83.81 93 GLU A C 1
ATOM 745 O O . GLU A 1 93 ? -11.108 -8.083 4.003 1.00 83.81 93 GLU A O 1
ATOM 750 N N . ALA A 1 94 ? -10.100 -6.422 2.897 1.00 83.00 94 ALA A N 1
ATOM 751 C CA . ALA A 1 94 ? -9.522 -5.821 4.100 1.00 83.00 94 ALA A CA 1
ATOM 752 C C . ALA A 1 94 ? -10.588 -5.316 5.091 1.00 83.00 94 ALA A C 1
ATOM 754 O O . ALA A 1 94 ? -10.394 -5.422 6.300 1.00 83.00 94 ALA A O 1
ATOM 755 N N . MET A 1 95 ? -11.704 -4.773 4.596 1.00 81.81 95 MET A N 1
ATOM 756 C CA . MET A 1 95 ? -12.828 -4.342 5.434 1.00 81.81 95 MET A CA 1
ATOM 757 C C . MET A 1 95 ? -13.548 -5.534 6.067 1.00 81.81 95 MET A C 1
ATOM 759 O O . MET A 1 95 ? -13.820 -5.502 7.264 1.00 81.81 95 MET A O 1
ATOM 763 N N . GLU A 1 96 ? -13.802 -6.596 5.299 1.00 83.75 96 GLU A N 1
ATOM 764 C CA . GLU A 1 96 ? -14.423 -7.826 5.805 1.00 83.75 96 GLU A CA 1
ATOM 765 C C . GLU A 1 96 ? -13.556 -8.487 6.888 1.00 83.75 96 GLU A C 1
ATOM 767 O O . GLU A 1 96 ? -14.051 -8.832 7.963 1.00 83.75 96 GLU A O 1
ATOM 772 N N . GLU A 1 97 ? -12.244 -8.598 6.659 1.00 82.00 97 GLU A N 1
ATOM 773 C CA . GLU A 1 97 ? -11.292 -9.124 7.646 1.00 82.00 97 GLU A CA 1
ATOM 774 C C . GLU A 1 97 ? -11.217 -8.236 8.901 1.00 82.00 97 GLU A C 1
ATOM 776 O O . GLU A 1 97 ? -11.162 -8.742 10.028 1.00 82.00 97 GLU A O 1
ATOM 781 N N . PHE A 1 98 ? -11.262 -6.910 8.737 1.00 81.19 98 PHE A N 1
ATOM 782 C CA . PHE A 1 98 ? -11.278 -5.974 9.860 1.00 81.19 98 PHE A CA 1
ATOM 783 C C . PHE A 1 98 ? -12.561 -6.089 10.691 1.00 81.19 98 PHE A C 1
ATOM 785 O O . PHE A 1 98 ? -12.492 -6.162 11.918 1.00 81.19 98 PHE A O 1
ATOM 792 N N . GLU A 1 99 ? -13.732 -6.167 10.056 1.00 80.88 99 GLU A N 1
ATOM 793 C CA . GLU A 1 99 ? -15.011 -6.357 10.750 1.00 80.88 99 GLU A CA 1
ATOM 794 C C . GLU A 1 99 ? -15.041 -7.671 11.534 1.00 80.88 99 GLU A C 1
ATOM 796 O O . GLU A 1 99 ? -15.454 -7.697 12.702 1.00 80.88 99 GLU A O 1
ATOM 801 N N . GLN A 1 100 ? -14.529 -8.752 10.938 1.00 81.06 100 GLN A N 1
ATOM 802 C CA . GLN A 1 100 ? -14.372 -10.032 11.622 1.00 81.06 100 GLN A CA 1
ATOM 803 C C . GLN A 1 100 ? -13.454 -9.896 12.841 1.00 81.06 100 GLN A C 1
ATOM 805 O O . GLN A 1 100 ? -13.844 -10.296 13.943 1.00 81.06 100 GLN A O 1
ATOM 810 N N . GLN A 1 101 ? -12.289 -9.257 12.704 1.00 78.75 101 GLN A N 1
ATOM 811 C CA . GLN A 1 101 ? -11.357 -9.060 13.816 1.00 78.75 101 GLN A CA 1
ATOM 812 C C . GLN A 1 101 ? -11.966 -8.199 14.937 1.00 78.75 101 GLN A C 1
ATOM 814 O O . GLN A 1 101 ? -11.853 -8.537 16.119 1.00 78.75 101 GLN A O 1
ATOM 819 N N . VAL A 1 102 ? -12.690 -7.132 14.594 1.00 78.94 102 VAL A N 1
ATOM 820 C CA . VAL A 1 102 ? -13.400 -6.282 15.563 1.00 78.94 102 VAL A CA 1
ATOM 821 C C . VAL A 1 102 ? -14.504 -7.062 16.284 1.00 78.94 102 VAL A C 1
ATOM 823 O O . VAL A 1 102 ? -14.686 -6.897 17.496 1.00 78.94 102 VAL A O 1
ATOM 826 N N . SER A 1 103 ? -15.230 -7.936 15.581 1.00 76.81 103 SER A N 1
ATOM 827 C CA . SER A 1 103 ? -16.277 -8.777 16.175 1.00 76.81 103 SER A CA 1
ATOM 828 C C . SER A 1 103 ? -15.704 -9.771 17.198 1.00 76.81 103 SER A C 1
ATOM 830 O O . SER A 1 103 ? -16.224 -9.885 18.317 1.00 76.81 103 SER A O 1
ATOM 832 N N . VAL A 1 104 ? -14.567 -10.401 16.876 1.00 78.25 104 VAL A N 1
ATOM 833 C CA . VAL A 1 104 ? -13.847 -11.321 17.766 1.00 78.25 104 VAL A CA 1
ATOM 834 C C . VAL A 1 104 ? -13.346 -10.566 18.997 1.00 78.25 104 VAL A C 1
ATOM 836 O O . VAL A 1 104 ? -13.679 -10.949 20.121 1.00 78.25 104 VAL A O 1
ATOM 839 N N . LEU A 1 105 ? -12.681 -9.420 18.815 1.00 71.94 105 LEU A N 1
ATOM 840 C CA . LEU A 1 105 ? -12.178 -8.580 19.911 1.00 71.94 105 LEU A CA 1
ATOM 841 C C . LEU A 1 105 ? -13.300 -8.081 20.839 1.00 71.94 105 LEU A C 1
ATOM 843 O O . LEU A 1 105 ? -13.142 -8.059 22.066 1.00 71.94 105 LEU A O 1
ATOM 847 N N . LYS A 1 106 ? -14.467 -7.709 20.293 1.00 71.56 106 LYS A N 1
ATOM 848 C CA . LYS A 1 106 ? -15.648 -7.335 21.096 1.00 71.56 106 LYS A CA 1
ATOM 849 C C . LYS A 1 106 ? -16.181 -8.525 21.901 1.00 71.56 106 LYS A C 1
ATOM 851 O O . LYS A 1 106 ? -16.552 -8.356 23.070 1.00 71.56 106 LYS A O 1
ATOM 856 N N . SER A 1 107 ? -16.200 -9.724 21.316 1.00 71.44 107 SER A N 1
ATOM 857 C CA . SER A 1 107 ? -16.651 -10.948 21.991 1.00 71.44 107 SER A CA 1
ATOM 858 C C . SER A 1 107 ? -15.720 -11.349 23.149 1.00 71.44 107 SER A C 1
ATOM 860 O O . SER A 1 107 ? -16.188 -11.687 24.243 1.00 71.44 107 SER A O 1
ATOM 862 N N . GLU A 1 108 ? -14.405 -11.204 22.969 1.00 69.19 108 GLU A N 1
ATOM 863 C CA . GLU A 1 108 ? -13.395 -11.486 23.990 1.00 69.19 108 GLU A CA 1
ATOM 864 C C . GLU A 1 108 ? -13.428 -10.469 25.135 1.00 69.19 108 GLU A C 1
ATOM 866 O O . GLU A 1 108 ? -13.403 -10.858 26.309 1.00 69.19 108 GLU A O 1
ATOM 871 N N . LYS A 1 109 ? -13.586 -9.171 24.829 1.00 64.00 109 LYS A N 1
ATOM 872 C CA . LYS A 1 109 ? -13.766 -8.126 25.852 1.00 64.00 109 LYS A CA 1
ATOM 873 C C . LYS A 1 109 ? -15.020 -8.375 26.703 1.00 64.00 109 LYS A C 1
ATOM 875 O O . LYS A 1 109 ? -14.951 -8.243 27.928 1.00 64.00 109 LYS A O 1
ATOM 880 N N . LYS A 1 110 ? -16.145 -8.809 26.107 1.00 62.59 110 LYS A N 1
ATOM 881 C CA . LYS A 1 110 ? -17.363 -9.201 26.853 1.00 62.59 110 LYS A CA 1
ATOM 882 C C . LYS A 1 110 ? -17.124 -10.416 27.759 1.00 62.59 110 LYS A C 1
ATOM 884 O O . LYS A 1 110 ? -17.528 -10.381 28.924 1.00 62.59 110 LYS A O 1
ATOM 889 N N . LYS A 1 111 ? -16.439 -11.461 27.273 1.00 65.19 111 LYS A N 1
ATOM 890 C CA . LYS A 1 111 ? -16.095 -12.653 28.076 1.00 65.19 111 LYS A CA 1
ATOM 891 C C . LYS A 1 111 ? -15.166 -12.311 29.249 1.00 65.19 111 LYS A C 1
ATOM 893 O O . LYS A 1 111 ? -15.427 -12.761 30.366 1.00 65.19 111 LYS A O 1
ATOM 898 N N . LYS A 1 112 ? -14.142 -11.470 29.039 1.00 61.50 112 LYS A N 1
ATOM 899 C CA . LYS A 1 112 ? -13.257 -10.986 30.117 1.00 61.50 112 LYS A CA 1
ATOM 900 C C . LYS A 1 112 ? -14.035 -10.203 31.177 1.00 61.50 112 LYS A C 1
ATOM 902 O O . LYS A 1 112 ? -13.919 -10.547 32.346 1.00 61.50 112 LYS A O 1
ATOM 907 N N . LYS A 1 113 ? -14.900 -9.252 30.790 1.00 60.22 113 LYS A N 1
ATOM 908 C CA . LYS A 1 113 ? -15.707 -8.437 31.730 1.00 60.22 113 LYS A CA 1
ATOM 909 C C . LYS A 1 113 ? -16.666 -9.283 32.588 1.00 60.22 113 LYS A C 1
ATOM 911 O O . LYS A 1 113 ? -16.887 -8.964 33.754 1.00 60.22 113 LYS A O 1
ATOM 916 N N . LYS A 1 114 ? -17.209 -10.377 32.032 1.00 60.56 114 LYS A N 1
ATOM 917 C CA . LYS A 1 114 ? -18.052 -11.348 32.761 1.00 60.56 114 LYS A CA 1
ATOM 918 C C . LYS A 1 114 ? -17.233 -12.182 33.760 1.00 60.56 114 LYS A C 1
ATOM 920 O O . LYS A 1 114 ? -17.673 -12.366 34.890 1.00 60.56 114 LYS A O 1
ATOM 925 N N . LYS A 1 115 ? -16.024 -12.620 33.376 1.00 58.56 115 LYS A N 1
ATOM 926 C CA . LYS A 1 115 ? -15.100 -13.353 34.263 1.00 58.56 115 LYS A CA 1
ATOM 927 C C . LYS A 1 115 ? -14.584 -12.499 35.426 1.00 58.56 115 LYS A C 1
ATOM 929 O O . LYS A 1 115 ? -14.539 -13.005 36.540 1.00 58.56 115 LYS A O 1
ATOM 934 N N . THR A 1 116 ? -14.229 -11.227 35.216 1.00 58.91 116 THR A N 1
ATOM 935 C CA . THR A 1 116 ? -13.790 -10.349 36.321 1.00 58.91 116 THR A CA 1
ATOM 936 C C . THR A 1 116 ? -14.927 -10.016 37.282 1.00 58.91 116 THR A C 1
ATOM 938 O O . THR A 1 116 ? -14.718 -10.103 38.485 1.00 58.91 116 THR A O 1
ATOM 941 N N . LYS A 1 117 ? -16.148 -9.733 36.794 1.00 59.25 117 LYS A N 1
ATOM 942 C CA . LYS A 1 117 ? -17.315 -9.523 37.676 1.00 59.25 117 LYS A CA 1
ATOM 943 C C . LYS A 1 117 ? -17.637 -10.745 38.544 1.00 59.25 117 LYS A C 1
ATOM 945 O O . LYS A 1 117 ? -17.942 -10.577 39.716 1.00 59.25 117 LYS A O 1
ATOM 950 N N . GLY A 1 118 ? -17.518 -11.959 38.001 1.00 58.38 118 GLY A N 1
ATOM 951 C CA . GLY A 1 118 ? -17.725 -13.191 38.774 1.00 58.38 118 GLY A CA 1
ATOM 952 C C . GLY A 1 118 ? -16.615 -13.501 39.787 1.00 58.38 118 GLY A C 1
ATOM 953 O O . GLY A 1 118 ? -16.838 -14.282 40.702 1.00 58.38 118 GLY A O 1
ATOM 954 N N . ARG A 1 119 ? -15.430 -12.896 39.635 1.00 56.44 119 ARG A N 1
ATOM 955 C CA . ARG A 1 119 ? -14.279 -13.083 40.534 1.00 56.44 119 ARG A CA 1
ATOM 956 C C . ARG A 1 119 ? -14.216 -12.044 41.660 1.00 56.44 119 ARG A C 1
ATOM 958 O O . ARG A 1 119 ? -13.500 -12.268 42.617 1.00 56.44 119 ARG A O 1
ATOM 965 N N . ILE A 1 120 ? -14.938 -10.929 41.521 1.00 56.81 120 ILE A N 1
ATOM 966 C CA . ILE A 1 120 ? -15.063 -9.861 42.533 1.00 56.81 120 ILE A CA 1
ATOM 967 C C . ILE A 1 120 ? -16.196 -10.162 43.534 1.00 56.81 120 ILE A C 1
ATOM 969 O O . ILE A 1 120 ? -16.181 -9.654 44.645 1.00 56.81 120 ILE A O 1
ATOM 973 N N . PHE A 1 121 ? -17.174 -10.987 43.146 1.00 55.06 121 PHE A N 1
ATOM 974 C CA . PHE A 1 121 ? -18.321 -11.388 43.977 1.00 55.06 121 PHE A CA 1
ATOM 975 C C . PHE A 1 121 ? -18.118 -12.729 44.717 1.00 55.06 121 PHE A C 1
ATOM 977 O O . PHE A 1 121 ? -19.092 -13.369 45.108 1.00 55.06 121 PHE A O 1
ATOM 984 N N . LYS A 1 122 ? -16.870 -13.175 44.882 1.00 50.06 122 LYS A N 1
ATOM 985 C CA . LYS A 1 122 ? -16.481 -14.361 45.657 1.00 50.06 122 LYS A CA 1
ATOM 986 C C . LYS A 1 122 ? -15.427 -13.957 46.671 1.00 50.06 122 LYS A C 1
ATOM 988 O O . LYS A 1 122 ? -15.478 -14.514 47.783 1.00 50.06 122 LYS A O 1
#

Sequence (122 aa):
MPLNVNEHNLFLGNTPKYGLLFHSTFIGRAGTKNKGRISRYLANKCSIASRIDCFSETPSQIFGEKLRQQVEDRLKFYETGDVPKKNIEVMKEAMEEFEQQVSVLKSEKKKKKKKTKGRIFK

Secondary structure (DSSP, 8-state):
----------------SS-GGGGSHHHHHS-TTTHHHHHHHHHHHHHHHHHHHHH-SS--SHHHHHHHHHHHHHHHHHHH-PPPPPHHHHHHHHHHHHHHHHHHHHHHHHHHHHHHHHHH--

Radius of gyration: 23.7 Å; chains: 1; bounding box: 60×46×66 Å

pLDDT: mean 74.37, std 14.05, range [38.25, 90.81]

Foldseek 3Di:
DDDDDDDDDPDDPPCPPQHPLLPDPLLVLADPVCSVVLSVLVVVLVVVVVVCCVPDPDDDCLSVVLSVVQSVVVRVCRVPVDDDDDPVVSVVVSVVVVVVVVVVVVVVVVVVVVVVVVVVVD

Organism: NCBI:txid1586634

InterPro domains:
  IPR002687 Nop domain [PF01798] (13-76)
  IPR002687 Nop domain [PS51358] (1-80)
  IPR036070 Nop domain superfamily [SSF89124] (12-79)
  IPR042239 Nop, C-terminal domain [G3DSA:1.10.246.90] (4-78)
  IPR045056 Nucleolar protein Nop56/Nop58 [PTHR10894] (13-116)